Protein AF-A0A7V9VAV1-F1 (afdb_monomer_lite)

pLDDT: mean 81.75, std 13.64, range [36.22, 97.5]

Secondary structure (DSSP, 8-state):
------------HHHHHHHHHHHHHHHHHHHTTSS-S-SHHHHHHHHH-TTHHHHHHTT-TT-------SSSHHHHHHHHHHHHHHTT------TT---SHHHHHHHHHHH---

Radius of gyration: 15.03 Å; chains: 1; bounding box: 35×39×37 Å

Structure (mmCIF, N/CA/C/O backbone):
data_AF-A0A7V9VAV1-F1
#
_entry.id   AF-A0A7V9VAV1-F1
#
loop_
_atom_site.group_PDB
_atom_site.id
_atom_site.type_symbol
_atom_site.label_atom_id
_atom_site.label_alt_id
_atom_site.label_comp_id
_atom_site.label_asym_id
_atom_site.label_entity_id
_atom_site.label_seq_id
_atom_site.pdbx_PDB_ins_code
_atom_site.Cartn_x
_atom_site.Cartn_y
_atom_site.Cartn_z
_atom_site.occupancy
_atom_site.B_iso_or_equiv
_atom_site.auth_seq_id
_atom_site.auth_comp_id
_atom_site.auth_asym_id
_atom_site.auth_atom_id
_atom_site.pdbx_PDB_model_num
ATOM 1 N N . MET A 1 1 ? -13.662 -4.341 24.914 1.00 38.97 1 MET A N 1
ATOM 2 C CA . MET A 1 1 ? -12.660 -5.426 24.852 1.00 38.97 1 MET A CA 1
ATOM 3 C C . MET A 1 1 ? -13.025 -6.306 23.654 1.00 38.97 1 MET A C 1
ATOM 5 O O . MET A 1 1 ? -13.866 -7.180 23.788 1.00 38.97 1 MET A O 1
ATOM 9 N N . ALA A 1 2 ? -12.557 -5.956 22.449 1.00 36.22 2 ALA A N 1
ATOM 10 C CA . ALA A 1 2 ? -12.997 -6.595 21.202 1.00 36.22 2 ALA A CA 1
ATOM 11 C C . ALA A 1 2 ? -12.111 -7.804 20.878 1.00 36.22 2 ALA A C 1
ATOM 13 O O . ALA A 1 2 ? -10.912 -7.669 20.644 1.00 36.22 2 ALA A O 1
ATOM 14 N N . THR A 1 3 ? -12.712 -8.986 20.901 1.00 36.59 3 THR A N 1
ATOM 15 C CA . THR A 1 3 ? -12.095 -10.283 20.634 1.00 36.59 3 THR A CA 1
ATOM 16 C C . THR A 1 3 ? -11.664 -10.358 19.167 1.00 36.59 3 THR A C 1
ATOM 18 O O . THR A 1 3 ? -12.498 -10.428 18.268 1.00 36.59 3 THR A O 1
ATOM 21 N N . THR A 1 4 ? -10.359 -10.312 18.893 1.00 46.84 4 THR A N 1
ATOM 22 C CA . THR A 1 4 ? -9.825 -10.480 17.534 1.00 46.84 4 THR A CA 1
ATOM 23 C C . THR A 1 4 ? -9.787 -11.969 17.190 1.00 46.84 4 THR A C 1
ATOM 25 O O . THR A 1 4 ? -8.825 -12.673 17.501 1.00 46.84 4 THR A O 1
ATOM 28 N N . THR A 1 5 ? -10.850 -12.476 16.566 1.00 36.88 5 THR A N 1
ATOM 29 C CA . THR A 1 5 ? -10.903 -13.842 16.031 1.00 36.88 5 THR A CA 1
ATOM 30 C C . THR A 1 5 ? -9.865 -13.981 14.916 1.00 36.88 5 THR A C 1
ATOM 32 O O . THR A 1 5 ? -10.069 -13.540 13.788 1.00 36.88 5 THR A O 1
ATOM 35 N N . THR A 1 6 ? -8.708 -14.561 15.233 1.00 44.09 6 THR A N 1
ATOM 36 C CA . THR A 1 6 ? -7.655 -14.835 14.250 1.00 44.09 6 THR A CA 1
ATOM 37 C C . THR A 1 6 ? -8.020 -16.112 13.495 1.00 44.09 6 THR A C 1
ATOM 39 O O . THR A 1 6 ? -7.715 -17.213 13.945 1.00 44.09 6 THR A O 1
ATOM 42 N N . THR A 1 7 ? -8.703 -15.981 12.356 1.00 44.28 7 THR A N 1
ATOM 43 C CA . THR A 1 7 ? -8.990 -17.105 11.449 1.00 44.28 7 THR A CA 1
ATOM 44 C C . THR A 1 7 ? -7.681 -17.815 11.062 1.00 44.28 7 THR A C 1
ATOM 46 O O . THR A 1 7 ? -6.702 -17.136 10.722 1.00 44.28 7 THR A O 1
ATOM 49 N N . PRO A 1 8 ? -7.614 -19.163 11.098 1.00 43.31 8 PRO A N 1
ATOM 50 C CA . PRO A 1 8 ? -6.388 -19.896 10.805 1.00 43.31 8 PRO A CA 1
ATOM 51 C C . PRO A 1 8 ? -5.960 -19.633 9.358 1.00 43.31 8 PRO A C 1
ATOM 53 O O . PRO A 1 8 ? -6.658 -19.948 8.394 1.00 43.31 8 PRO A O 1
ATOM 56 N N . ARG A 1 9 ? -4.791 -19.005 9.212 1.00 65.38 9 ARG A N 1
ATOM 57 C CA . ARG A 1 9 ? -4.217 -18.585 7.930 1.00 65.38 9 ARG A CA 1
ATOM 58 C C . ARG A 1 9 ? -3.719 -19.819 7.176 1.00 65.38 9 ARG A C 1
ATOM 60 O O . ARG A 1 9 ? -2.648 -20.339 7.487 1.00 65.38 9 ARG A O 1
ATOM 67 N N . ARG A 1 10 ? -4.466 -20.295 6.174 1.00 66.69 10 ARG A N 1
ATOM 68 C CA . ARG A 1 10 ? -3.923 -21.264 5.205 1.00 66.69 10 ARG A CA 1
ATOM 69 C C . ARG A 1 10 ? -2.652 -20.674 4.582 1.00 66.69 10 ARG A C 1
ATOM 71 O O . ARG A 1 10 ? -2.629 -19.500 4.216 1.00 66.69 10 ARG A O 1
ATOM 78 N N . ARG A 1 11 ? -1.591 -21.482 4.484 1.00 69.31 11 ARG A N 1
ATOM 7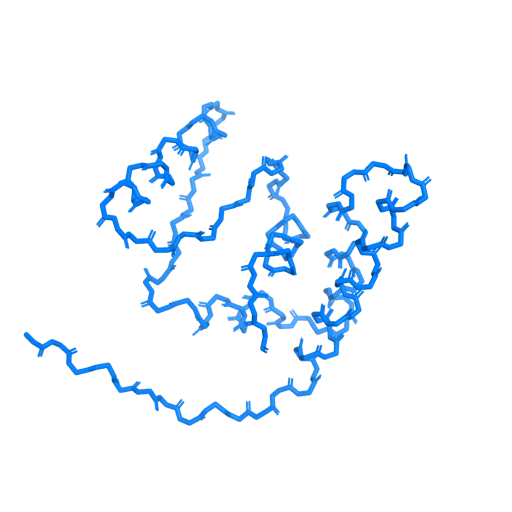9 C CA . ARG A 1 11 ? -0.355 -21.097 3.790 1.00 69.31 11 ARG A CA 1
ATOM 80 C C . ARG A 1 11 ? -0.670 -20.884 2.313 1.00 69.31 11 ARG A C 1
ATOM 82 O O . ARG A 1 11 ? -0.888 -21.848 1.584 1.00 69.31 11 ARG A O 1
ATOM 89 N N . ASP A 1 12 ? -0.704 -19.627 1.892 1.00 85.81 12 ASP A N 1
ATOM 90 C CA . ASP A 1 12 ? -0.823 -19.264 0.487 1.00 85.81 12 ASP A CA 1
ATOM 91 C C . ASP A 1 12 ? 0.579 -19.194 -0.126 1.00 85.81 12 ASP A C 1
ATOM 93 O O . ASP A 1 12 ? 1.302 -18.209 0.020 1.00 85.81 12 ASP A O 1
ATOM 97 N N . ILE A 1 13 ? 0.983 -20.294 -0.763 1.00 87.06 13 ILE A N 1
ATOM 98 C CA . ILE A 1 13 ? 2.320 -20.452 -1.346 1.00 87.06 13 ILE A CA 1
ATOM 99 C C . ILE A 1 13 ? 2.553 -19.428 -2.463 1.00 87.06 13 ILE A C 1
ATOM 101 O O . ILE A 1 13 ? 3.661 -18.909 -2.581 1.00 87.06 13 ILE A O 1
ATOM 105 N N . ARG A 1 14 ? 1.517 -19.092 -3.245 1.00 88.38 14 ARG A N 1
ATOM 106 C CA . ARG A 1 14 ? 1.625 -18.103 -4.328 1.00 88.38 14 ARG A CA 1
ATOM 107 C C . ARG A 1 14 ? 1.911 -16.722 -3.762 1.00 88.38 14 ARG A C 1
ATOM 109 O O . ARG A 1 14 ? 2.858 -16.079 -4.198 1.00 88.38 14 ARG A O 1
ATOM 116 N N . LEU A 1 15 ? 1.186 -16.333 -2.716 1.00 87.75 15 LEU A N 1
ATOM 117 C CA . LEU A 1 15 ? 1.405 -15.073 -2.010 1.00 87.75 15 LEU A CA 1
ATOM 118 C C . LEU A 1 15 ? 2.812 -14.990 -1.406 1.00 87.75 15 LEU A C 1
ATOM 120 O O . LEU A 1 15 ? 3.487 -13.967 -1.526 1.00 87.75 15 LEU A O 1
ATOM 124 N N . THR A 1 16 ? 3.274 -16.064 -0.762 1.00 88.94 16 THR A N 1
ATOM 125 C CA . THR A 1 16 ? 4.624 -16.109 -0.188 1.00 88.94 16 THR A CA 1
ATOM 126 C C . THR A 1 16 ? 5.698 -15.991 -1.270 1.00 88.94 16 THR A C 1
ATOM 128 O O . THR A 1 16 ? 6.621 -15.191 -1.113 1.00 88.94 16 THR A O 1
ATOM 131 N N . LEU A 1 17 ? 5.571 -16.729 -2.377 1.00 90.00 17 LEU A N 1
ATOM 132 C CA . LEU A 1 17 ? 6.506 -16.662 -3.505 1.00 90.00 17 LEU A CA 1
ATOM 133 C C . LEU A 1 17 ? 6.496 -15.283 -4.173 1.00 90.00 17 LEU A C 1
ATOM 135 O O . LEU A 1 17 ? 7.564 -14.719 -4.407 1.00 90.00 17 LEU A O 1
ATOM 139 N N . ALA A 1 18 ? 5.315 -14.709 -4.415 1.00 89.38 18 ALA A N 1
ATOM 140 C CA . ALA A 1 18 ? 5.155 -13.381 -5.001 1.00 89.38 18 ALA A CA 1
ATOM 141 C C . ALA A 1 18 ? 5.854 -12.305 -4.159 1.00 89.38 18 ALA A C 1
ATOM 143 O O . ALA A 1 18 ? 6.622 -11.495 -4.680 1.00 89.38 18 ALA A O 1
ATOM 144 N N . MET A 1 19 ? 5.665 -12.336 -2.838 1.00 88.88 19 MET A N 1
ATOM 145 C CA . MET A 1 19 ? 6.292 -11.382 -1.922 1.00 88.88 19 MET A CA 1
ATOM 146 C C . MET A 1 19 ? 7.803 -11.589 -1.772 1.00 88.88 19 MET A C 1
ATOM 148 O O . MET A 1 19 ? 8.548 -10.614 -1.652 1.00 88.88 19 MET A O 1
ATOM 152 N N . ALA A 1 20 ? 8.273 -12.839 -1.790 1.00 89.19 20 ALA A N 1
ATOM 153 C CA . ALA A 1 20 ? 9.701 -13.146 -1.779 1.00 89.19 20 ALA A CA 1
ATOM 154 C C . ALA A 1 20 ? 10.386 -12.636 -3.055 1.00 89.19 20 ALA A C 1
ATOM 156 O O . ALA A 1 20 ? 11.418 -11.965 -2.973 1.00 89.19 20 ALA A O 1
ATOM 157 N N . ALA A 1 21 ? 9.773 -12.872 -4.218 1.00 89.25 21 ALA A N 1
ATOM 158 C CA . ALA A 1 21 ? 10.242 -12.350 -5.495 1.00 89.25 21 ALA A CA 1
ATOM 159 C C . ALA A 1 21 ? 10.270 -10.814 -5.489 1.00 89.25 21 ALA A C 1
ATOM 161 O O . ALA A 1 21 ? 11.297 -10.228 -5.826 1.00 89.25 21 ALA A O 1
ATOM 162 N N . ALA A 1 22 ? 9.210 -10.156 -5.001 1.00 87.00 22 ALA A N 1
ATOM 163 C CA . ALA A 1 22 ? 9.161 -8.699 -4.859 1.00 87.00 22 ALA A CA 1
ATOM 164 C C . ALA A 1 22 ? 10.335 -8.158 -4.021 1.00 87.00 22 ALA A C 1
ATOM 166 O O . ALA A 1 22 ? 11.044 -7.239 -4.442 1.00 87.00 22 ALA A O 1
ATOM 167 N N . LYS A 1 23 ? 10.577 -8.753 -2.844 1.00 87.06 23 LYS A N 1
ATOM 168 C CA . LYS A 1 23 ? 11.685 -8.375 -1.952 1.00 87.06 23 LYS A CA 1
ATOM 169 C C . LYS A 1 23 ? 13.043 -8.552 -2.631 1.00 87.06 23 LYS A C 1
ATOM 171 O O . LYS A 1 23 ? 13.873 -7.642 -2.569 1.00 87.06 23 LYS A O 1
ATOM 176 N N . ALA A 1 24 ? 13.256 -9.678 -3.312 1.00 87.88 24 ALA A N 1
ATOM 177 C CA . ALA A 1 24 ? 14.491 -9.950 -4.041 1.00 87.88 24 ALA A CA 1
ATOM 178 C C . ALA A 1 24 ? 14.716 -8.933 -5.170 1.00 87.88 24 ALA A C 1
ATOM 180 O O . ALA A 1 24 ? 15.772 -8.303 -5.229 1.00 87.88 24 ALA A O 1
ATOM 181 N N . THR A 1 25 ? 13.705 -8.693 -6.013 1.00 86.44 25 THR A N 1
ATOM 182 C CA . THR A 1 25 ? 13.778 -7.716 -7.107 1.00 86.44 25 THR A CA 1
ATOM 183 C C . THR A 1 25 ? 14.071 -6.311 -6.581 1.00 86.44 25 THR A C 1
ATOM 185 O O . THR A 1 25 ? 14.939 -5.625 -7.120 1.00 86.44 25 THR A O 1
ATOM 188 N N . SER A 1 26 ? 13.410 -5.885 -5.499 1.00 84.12 26 SER A N 1
ATOM 189 C CA . SER A 1 26 ? 13.659 -4.572 -4.891 1.00 84.12 26 SER A CA 1
ATOM 190 C C . SER A 1 26 ? 15.091 -4.460 -4.359 1.00 84.12 26 SER A C 1
ATOM 192 O O . SER A 1 26 ? 15.796 -3.486 -4.631 1.00 84.12 26 SER A O 1
ATOM 194 N N . GLY A 1 27 ? 15.571 -5.505 -3.676 1.00 84.00 27 GLY A N 1
ATOM 195 C CA . GLY A 1 27 ? 16.936 -5.582 -3.162 1.00 84.00 27 GLY A CA 1
ATOM 196 C C . GLY A 1 27 ? 18.014 -5.549 -4.249 1.00 84.00 27 GLY A C 1
ATOM 197 O O . GLY A 1 27 ? 19.059 -4.937 -4.029 1.00 84.00 27 GLY A O 1
ATOM 198 N N . VAL A 1 28 ? 17.773 -6.172 -5.405 1.00 87.12 28 VAL A N 1
ATOM 199 C CA . VAL A 1 28 ? 18.690 -6.140 -6.558 1.00 87.12 28 VAL A CA 1
ATOM 200 C C . VAL A 1 28 ? 18.707 -4.755 -7.201 1.00 87.12 28 VAL A C 1
ATOM 202 O O . VAL A 1 28 ? 19.782 -4.204 -7.423 1.00 87.12 28 VAL A O 1
ATOM 205 N N . ILE A 1 29 ? 17.539 -4.150 -7.443 1.00 85.19 29 ILE A N 1
ATOM 206 C CA . ILE A 1 29 ? 17.440 -2.827 -8.084 1.00 85.19 29 ILE A CA 1
ATOM 207 C C . ILE A 1 29 ? 18.134 -1.751 -7.252 1.00 85.19 29 ILE A C 1
ATOM 209 O O . ILE A 1 29 ? 18.898 -0.954 -7.800 1.00 85.19 29 ILE A O 1
ATOM 213 N N . ARG A 1 30 ? 17.905 -1.754 -5.932 1.00 83.00 30 ARG A N 1
ATOM 214 C CA . ARG A 1 30 ? 18.544 -0.795 -5.022 1.00 83.00 30 ARG A CA 1
ATOM 215 C C . ARG A 1 30 ? 20.062 -0.964 -5.000 1.00 83.00 30 ARG A C 1
ATOM 217 O O . ARG A 1 30 ? 20.774 0.030 -5.074 1.00 83.00 30 ARG A O 1
ATOM 224 N N . ARG A 1 31 ? 20.562 -2.207 -4.968 1.00 85.62 31 ARG A N 1
ATOM 225 C CA . ARG A 1 31 ? 22.009 -2.492 -5.028 1.00 85.62 31 ARG A CA 1
ATOM 226 C C . ARG A 1 31 ? 22.639 -2.097 -6.361 1.00 85.62 31 ARG A C 1
ATOM 228 O O . ARG A 1 31 ? 23.781 -1.666 -6.380 1.00 85.62 31 ARG A O 1
ATOM 235 N N . ALA A 1 32 ? 21.894 -2.204 -7.456 1.00 84.06 32 ALA A N 1
ATOM 236 C CA . ALA A 1 32 ? 22.340 -1.789 -8.782 1.00 84.06 32 ALA A CA 1
ATOM 237 C C . ALA A 1 32 ? 22.249 -0.266 -9.018 1.00 84.06 32 ALA A C 1
ATOM 239 O O . ALA A 1 32 ? 22.515 0.188 -10.129 1.00 84.06 32 ALA A O 1
ATOM 240 N N . GLY A 1 33 ? 21.816 0.524 -8.024 1.00 78.88 33 GLY A N 1
ATOM 241 C CA . GLY A 1 33 ? 21.680 1.979 -8.142 1.00 78.88 33 GLY A CA 1
ATOM 242 C C . GLY A 1 33 ? 20.606 2.437 -9.136 1.00 78.88 33 GLY A C 1
ATOM 243 O O . GLY A 1 33 ? 20.587 3.599 -9.528 1.00 78.88 33 GLY A O 1
ATOM 244 N N . ARG A 1 34 ? 19.691 1.554 -9.561 1.00 76.12 34 ARG A N 1
ATOM 245 C CA . ARG A 1 34 ? 18.712 1.831 -10.633 1.00 76.12 34 ARG A CA 1
ATOM 246 C C . ARG A 1 34 ? 17.380 2.397 -10.123 1.00 76.12 34 ARG A C 1
ATOM 248 O O . ARG A 1 34 ? 16.323 2.130 -10.690 1.00 76.12 34 ARG A O 1
ATOM 255 N N . GLY A 1 35 ? 17.433 3.182 -9.047 1.00 75.00 35 GLY A N 1
ATOM 256 C CA . GLY A 1 35 ? 16.279 3.845 -8.432 1.00 75.00 35 GLY A CA 1
ATOM 257 C C . GLY A 1 35 ? 15.653 3.089 -7.251 1.00 75.00 35 GLY A C 1
ATOM 258 O O . GLY A 1 35 ? 16.209 2.128 -6.726 1.00 75.00 35 GLY A O 1
ATOM 259 N N . GLY A 1 36 ? 14.473 3.544 -6.813 1.00 69.25 36 GLY A N 1
ATOM 260 C CA . GLY A 1 36 ? 13.847 3.128 -5.547 1.00 69.25 36 GLY A CA 1
ATOM 261 C C . GLY A 1 36 ? 13.199 1.736 -5.515 1.00 69.25 36 GLY A C 1
ATOM 262 O O . GLY A 1 36 ? 12.623 1.375 -4.495 1.00 69.25 36 GLY A O 1
ATOM 263 N N . GLY A 1 37 ? 13.248 0.959 -6.605 1.00 69.25 37 GLY A N 1
ATOM 264 C CA . GLY A 1 37 ? 12.664 -0.390 -6.638 1.00 69.25 37 GLY A CA 1
ATOM 265 C C . GLY A 1 37 ? 11.139 -0.419 -6.458 1.00 69.25 37 GLY A C 1
ATOM 266 O O . GLY A 1 37 ? 10.614 -1.308 -5.802 1.00 69.25 37 GLY A O 1
ATOM 267 N N . THR A 1 38 ? 10.401 0.549 -7.006 1.00 67.19 38 THR A N 1
ATOM 268 C CA . THR A 1 38 ? 8.953 0.699 -6.743 1.00 67.19 38 THR A CA 1
ATOM 269 C C . THR A 1 38 ? 8.051 0.118 -7.836 1.00 67.19 38 THR A C 1
ATOM 271 O O . THR A 1 38 ? 6.971 -0.381 -7.538 1.00 67.19 38 THR A O 1
ATOM 274 N N . ALA A 1 39 ? 8.473 0.142 -9.106 1.00 74.94 39 ALA A N 1
ATOM 275 C CA . ALA A 1 39 ? 7.645 -0.333 -10.222 1.00 74.94 39 ALA A CA 1
ATOM 276 C C . ALA A 1 39 ? 7.854 -1.821 -10.553 1.00 74.94 39 ALA A C 1
ATOM 278 O O . ALA A 1 39 ? 6.884 -2.563 -10.697 1.00 74.94 39 ALA A O 1
ATOM 279 N N . ALA A 1 40 ? 9.110 -2.258 -10.677 1.00 79.88 40 ALA A N 1
ATOM 280 C CA . ALA A 1 40 ? 9.444 -3.619 -11.101 1.00 79.88 40 ALA A CA 1
ATOM 281 C C . ALA A 1 40 ? 9.110 -4.699 -10.051 1.00 79.88 40 ALA A C 1
ATOM 283 O O . ALA A 1 40 ? 8.549 -5.717 -10.445 1.00 79.88 40 ALA A O 1
ATOM 284 N N . PRO A 1 41 ? 9.344 -4.501 -8.737 1.00 80.81 41 PRO A N 1
ATOM 285 C CA . PRO A 1 41 ? 8.945 -5.484 -7.725 1.00 80.81 41 PRO A CA 1
ATOM 286 C C . PRO A 1 41 ? 7.444 -5.742 -7.685 1.00 80.81 41 PRO A C 1
ATOM 288 O O . PRO A 1 41 ? 7.024 -6.892 -7.614 1.00 80.81 41 PRO A O 1
ATOM 291 N N . GLY A 1 42 ? 6.643 -4.677 -7.794 1.00 79.50 42 GLY A N 1
ATOM 292 C CA . GLY A 1 42 ? 5.193 -4.803 -7.857 1.00 79.50 42 GLY A CA 1
ATOM 293 C C . GLY A 1 42 ? 4.727 -5.547 -9.107 1.00 79.50 42 GLY A C 1
ATOM 294 O O . GLY A 1 42 ? 3.864 -6.402 -8.996 1.00 79.50 42 GLY A O 1
ATOM 295 N N . LEU A 1 43 ? 5.343 -5.297 -10.269 1.00 83.06 43 LEU A N 1
ATOM 296 C CA . LEU A 1 43 ? 5.020 -6.008 -11.513 1.00 83.06 43 LEU A CA 1
ATOM 297 C C . LEU A 1 43 ? 5.370 -7.505 -11.457 1.00 83.06 43 LEU A C 1
ATOM 299 O O . LEU A 1 43 ? 4.618 -8.329 -11.967 1.00 83.06 43 LEU A O 1
ATOM 303 N N . VAL A 1 44 ? 6.520 -7.859 -10.877 1.00 86.06 44 VAL A N 1
ATOM 304 C CA . VAL A 1 44 ? 6.938 -9.264 -10.730 1.00 86.06 44 VAL A CA 1
ATOM 305 C C . VAL A 1 44 ? 5.983 -10.014 -9.807 1.00 86.06 44 VAL A C 1
ATOM 307 O O . VAL A 1 44 ? 5.580 -11.128 -10.122 1.00 86.06 44 VAL A O 1
ATOM 310 N N . ALA A 1 45 ? 5.607 -9.402 -8.686 1.00 85.31 45 ALA A N 1
ATOM 311 C CA . ALA A 1 45 ? 4.713 -10.015 -7.716 1.00 85.31 45 ALA A CA 1
ATOM 312 C C . ALA A 1 45 ? 3.293 -10.199 -8.267 1.00 85.31 45 ALA A C 1
ATOM 314 O O . ALA A 1 45 ? 2.719 -11.270 -8.103 1.00 85.31 45 ALA A O 1
ATOM 315 N N . ASP A 1 46 ? 2.767 -9.184 -8.958 1.00 84.25 46 ASP A N 1
ATOM 316 C CA . ASP A 1 46 ? 1.445 -9.216 -9.595 1.00 84.25 46 ASP A CA 1
ATOM 317 C C . ASP A 1 46 ? 1.352 -10.356 -10.622 1.00 84.25 46 ASP A C 1
ATOM 319 O O . ASP A 1 46 ? 0.393 -11.112 -10.617 1.00 84.25 46 ASP A O 1
ATOM 323 N N . ARG A 1 47 ? 2.417 -10.595 -11.405 1.00 86.25 47 ARG A N 1
ATOM 324 C CA . ARG A 1 47 ? 2.481 -11.728 -12.350 1.00 86.25 47 ARG A CA 1
ATOM 325 C C . ARG A 1 47 ? 2.530 -13.116 -11.711 1.00 86.25 47 ARG A C 1
ATOM 327 O O . ARG A 1 47 ? 2.299 -14.103 -12.405 1.00 86.25 47 ARG A O 1
ATOM 334 N N . LEU A 1 48 ? 2.924 -13.221 -10.444 1.00 87.06 48 LEU A N 1
ATOM 335 C CA . LEU A 1 48 ? 3.011 -14.503 -9.736 1.00 87.06 48 LEU A CA 1
ATOM 336 C C . LEU A 1 48 ? 1.710 -14.841 -9.001 1.00 87.06 48 LEU A C 1
ATOM 338 O O . LEU A 1 48 ? 1.453 -16.011 -8.707 1.00 87.06 48 LEU A O 1
ATOM 342 N N . ASP A 1 49 ? 0.903 -13.829 -8.692 1.00 87.06 49 ASP A N 1
ATOM 343 C CA . ASP A 1 49 ? -0.369 -13.982 -8.006 1.00 87.06 49 ASP A CA 1
ATOM 344 C C . ASP A 1 49 ? -1.321 -12.838 -8.383 1.00 87.06 49 ASP A C 1
ATOM 346 O O . ASP A 1 49 ? -1.303 -11.778 -7.766 1.00 87.06 49 ASP A O 1
ATOM 350 N N . ASP A 1 50 ? -2.208 -13.065 -9.352 1.00 83.62 50 ASP A N 1
ATOM 351 C CA . ASP A 1 50 ? -3.171 -12.047 -9.809 1.00 83.62 50 ASP A CA 1
ATOM 352 C C . ASP A 1 50 ? -4.158 -11.604 -8.701 1.00 83.62 50 ASP A C 1
ATOM 354 O O . ASP A 1 50 ? -4.794 -10.555 -8.788 1.00 83.62 50 ASP A O 1
ATOM 358 N N . ALA A 1 51 ? -4.292 -12.391 -7.624 1.00 88.12 51 ALA A N 1
ATOM 359 C CA . ALA A 1 51 ? -5.112 -12.064 -6.455 1.00 88.12 51 ALA A CA 1
ATOM 360 C C . ALA A 1 51 ? -4.304 -11.421 -5.306 1.00 88.12 51 ALA A C 1
ATOM 362 O O . ALA A 1 51 ? -4.834 -11.227 -4.204 1.00 88.12 51 ALA A O 1
ATOM 363 N N . LEU A 1 52 ? -3.031 -11.080 -5.544 1.00 87.50 52 LEU A N 1
ATOM 364 C CA . LEU A 1 52 ? -2.072 -10.600 -4.547 1.00 87.50 52 LEU A CA 1
ATOM 365 C C . LEU A 1 52 ? -2.614 -9.444 -3.707 1.00 87.50 52 LEU A C 1
ATOM 367 O O . LEU A 1 52 ? -2.598 -9.513 -2.478 1.00 87.50 52 LEU A O 1
ATOM 371 N N . LEU A 1 53 ? -3.113 -8.386 -4.352 1.00 85.00 53 LEU A N 1
ATOM 372 C CA . LEU A 1 53 ? -3.577 -7.192 -3.645 1.00 85.00 53 LEU A CA 1
ATOM 373 C C . LEU A 1 53 ? -4.731 -7.514 -2.688 1.00 85.00 53 LEU A C 1
ATOM 375 O O . LEU A 1 53 ? -4.697 -7.099 -1.532 1.00 85.00 53 LEU A O 1
ATOM 379 N N . GLY A 1 54 ? -5.718 -8.294 -3.140 1.00 87.50 54 GLY A N 1
ATOM 380 C CA . GLY A 1 54 ? -6.852 -8.699 -2.307 1.00 87.50 54 GLY A CA 1
ATOM 381 C C . GLY A 1 54 ? -6.404 -9.497 -1.083 1.00 87.50 54 GLY A C 1
ATOM 382 O O . GLY A 1 54 ? -6.841 -9.228 0.036 1.00 87.50 54 GLY A O 1
ATOM 383 N N . LYS A 1 55 ? -5.452 -10.418 -1.268 1.00 89.12 55 LYS A N 1
ATOM 384 C CA . LYS A 1 55 ? -4.877 -11.215 -0.177 1.00 89.12 55 LYS A CA 1
ATOM 385 C C . LYS A 1 55 ? -4.055 -10.378 0.803 1.00 89.12 55 LYS A C 1
ATOM 387 O O . LYS A 1 55 ? -4.063 -10.666 1.997 1.00 89.12 55 LYS A O 1
ATOM 392 N N . LEU A 1 56 ? -3.337 -9.363 0.323 1.00 86.75 56 LEU A N 1
ATOM 393 C CA . LEU A 1 56 ? -2.575 -8.442 1.171 1.00 86.75 56 LEU 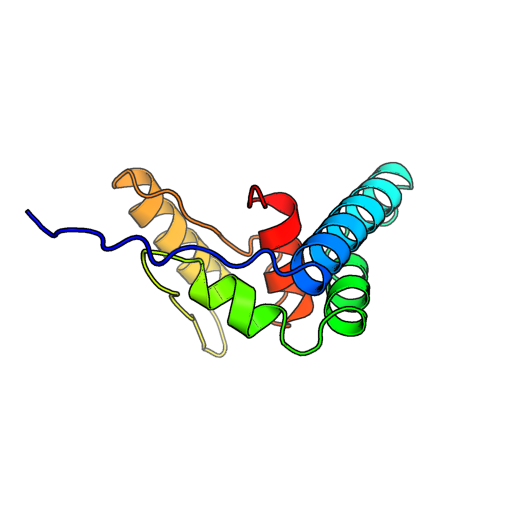A CA 1
ATOM 394 C C . LEU A 1 56 ? -3.500 -7.544 1.996 1.00 86.75 56 LEU A C 1
ATOM 396 O O . LEU A 1 56 ? -3.309 -7.422 3.205 1.00 86.75 56 LEU A O 1
ATOM 400 N N . VAL A 1 57 ? -4.533 -6.973 1.372 1.00 86.75 57 VAL A N 1
ATOM 401 C CA . VAL A 1 57 ? -5.519 -6.120 2.053 1.00 86.75 57 VAL A CA 1
ATOM 402 C C . VAL A 1 57 ? -6.310 -6.911 3.094 1.00 86.75 57 VAL A C 1
ATOM 404 O O . VAL A 1 57 ?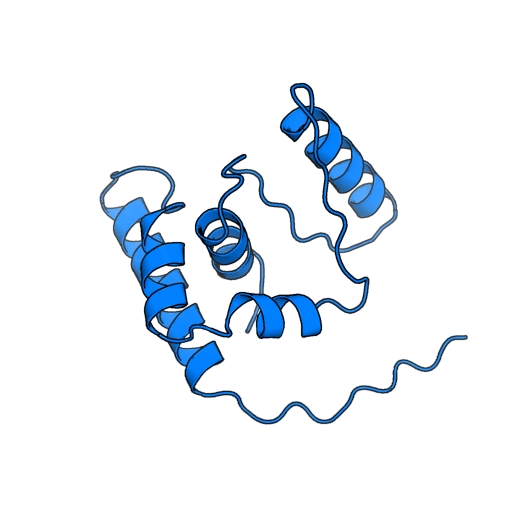 -6.478 -6.433 4.211 1.00 86.75 57 VAL A O 1
ATOM 407 N N . ALA A 1 58 ? -6.697 -8.156 2.798 1.00 87.44 58 ALA A N 1
ATOM 408 C CA . ALA A 1 58 ? -7.361 -9.042 3.759 1.00 87.44 58 ALA A CA 1
ATOM 409 C C . ALA A 1 58 ? -6.511 -9.358 5.009 1.00 87.44 58 ALA A C 1
ATOM 411 O O . ALA A 1 58 ? -7.031 -9.863 6.002 1.00 87.44 58 ALA A O 1
ATOM 412 N N . ARG A 1 59 ? -5.199 -9.076 4.977 1.00 86.44 59 ARG A N 1
ATOM 413 C CA . ARG A 1 59 ? -4.276 -9.264 6.107 1.00 86.44 59 ARG A CA 1
ATOM 414 C C . ARG A 1 59 ? -4.047 -7.981 6.918 1.00 86.44 59 ARG A C 1
ATOM 416 O O . ARG A 1 59 ? -3.280 -8.034 7.877 1.00 86.44 59 ARG A O 1
ATOM 423 N N . LEU A 1 60 ? -4.695 -6.861 6.574 1.00 88.00 60 LEU A N 1
ATOM 424 C CA . LEU A 1 60 ? -4.653 -5.615 7.343 1.00 88.00 60 LEU A CA 1
ATOM 425 C C . LEU A 1 60 ? -5.745 -5.616 8.431 1.00 88.00 60 LEU A C 1
ATOM 427 O O . LEU A 1 60 ? -6.917 -5.426 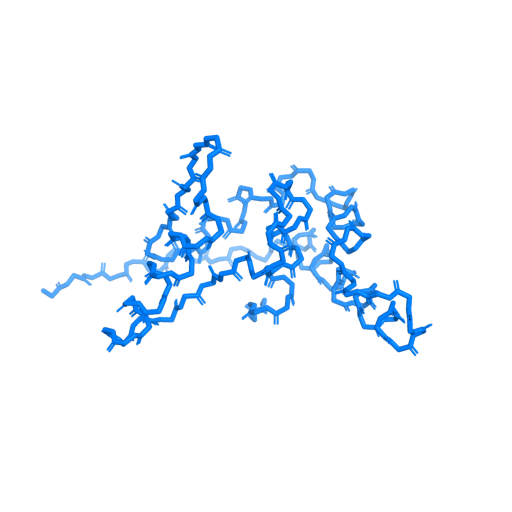8.109 1.00 88.00 60 LEU A O 1
ATOM 431 N N . PRO A 1 61 ? -5.399 -5.780 9.723 1.00 87.50 61 PRO A N 1
ATOM 432 C CA . PRO A 1 61 ? -6.398 -5.881 10.792 1.00 87.50 61 PRO A CA 1
ATOM 433 C C . PRO A 1 61 ? -7.204 -4.589 10.990 1.00 87.50 61 PRO A C 1
ATOM 435 O O . PRO A 1 61 ? -8.360 -4.650 11.388 1.00 87.50 61 PRO A O 1
ATOM 438 N N . GLY A 1 62 ? -6.605 -3.428 10.696 1.00 87.31 62 GLY A N 1
ATOM 439 C CA . GLY A 1 62 ? -7.261 -2.117 10.760 1.00 87.31 62 GLY A CA 1
ATOM 440 C C . GLY A 1 62 ? -7.924 -1.674 9.451 1.00 87.31 62 GLY A C 1
ATOM 441 O O . GLY A 1 62 ? -8.368 -0.534 9.358 1.00 87.31 62 GLY A O 1
ATOM 442 N N . GLY A 1 63 ? -7.965 -2.537 8.430 1.00 89.50 63 GLY A N 1
ATOM 443 C CA . GLY A 1 63 ? -8.455 -2.180 7.099 1.00 89.50 63 GLY A CA 1
ATOM 444 C C . GLY A 1 63 ? -7.497 -1.271 6.321 1.00 89.50 63 GLY A C 1
ATOM 445 O O . GLY A 1 63 ? -6.288 -1.271 6.554 1.00 89.50 63 GLY A O 1
ATOM 446 N N . ALA A 1 64 ? -8.038 -0.523 5.358 1.00 90.31 64 ALA A N 1
ATOM 447 C CA . ALA A 1 64 ? -7.273 0.355 4.477 1.00 90.31 64 ALA A CA 1
ATOM 448 C C . ALA A 1 64 ? -7.945 1.727 4.334 1.00 90.31 64 ALA A C 1
ATOM 450 O O . ALA A 1 64 ? -9.166 1.820 4.222 1.00 90.31 64 ALA A O 1
ATOM 451 N N . VAL A 1 65 ? -7.130 2.783 4.277 1.00 91.50 65 VAL A N 1
ATOM 452 C CA . VAL A 1 65 ? -7.564 4.152 3.968 1.00 91.50 65 VAL A CA 1
ATOM 453 C C . VAL A 1 65 ? -7.075 4.504 2.567 1.00 91.50 65 VAL A C 1
ATOM 455 O O . VAL A 1 65 ? -5.876 4.449 2.292 1.00 91.50 65 VAL A O 1
ATOM 458 N N . VAL A 1 66 ? -7.998 4.864 1.674 1.00 90.31 66 VAL A N 1
ATOM 459 C CA . VAL A 1 66 ? -7.690 5.265 0.295 1.00 90.31 66 VAL A CA 1
ATOM 460 C C . VAL A 1 66 ? -7.919 6.762 0.149 1.00 90.31 66 VAL A C 1
ATOM 462 O O . VAL A 1 66 ? -9.003 7.259 0.436 1.00 90.31 66 VAL A O 1
ATOM 465 N N . ILE A 1 67 ? -6.896 7.481 -0.314 1.00 90.56 67 ILE A N 1
ATOM 466 C CA . ILE A 1 67 ? -6.951 8.932 -0.516 1.00 90.56 67 ILE A CA 1
ATOM 467 C C . ILE A 1 67 ? -6.924 9.219 -2.014 1.00 90.56 67 ILE A C 1
ATOM 469 O O . ILE A 1 67 ? -5.939 8.939 -2.699 1.00 90.56 67 ILE A O 1
ATOM 473 N N . ALA A 1 68 ? -8.016 9.795 -2.510 1.00 89.31 68 ALA A N 1
ATOM 474 C CA . ALA A 1 68 ? -8.204 10.174 -3.904 1.00 89.31 68 ALA A CA 1
ATOM 475 C C . ALA A 1 68 ? -8.442 11.686 -4.030 1.00 89.31 68 ALA A C 1
ATOM 477 O O . ALA A 1 68 ? -8.854 12.346 -3.082 1.00 89.31 68 ALA A O 1
ATOM 478 N N . GLY A 1 69 ? -8.155 12.240 -5.206 1.00 87.44 69 GLY A N 1
ATOM 479 C CA . GLY A 1 69 ? -8.279 13.673 -5.482 1.00 87.44 69 GLY A CA 1
ATOM 480 C C . GLY A 1 69 ? -7.326 14.120 -6.587 1.00 87.44 69 GLY A C 1
ATOM 481 O O . GLY A 1 69 ? -6.404 13.393 -6.956 1.00 87.44 69 GLY A O 1
ATOM 482 N N . THR A 1 70 ? -7.513 15.317 -7.132 1.00 83.94 70 THR A N 1
ATOM 483 C CA . THR A 1 70 ? -6.629 15.866 -8.177 1.00 83.94 70 THR A CA 1
ATOM 484 C C . THR A 1 70 ? -5.288 16.303 -7.589 1.00 83.94 70 THR A C 1
ATOM 486 O O . THR A 1 70 ? -4.239 15.887 -8.077 1.00 83.94 70 THR A O 1
ATOM 489 N N . ASN A 1 71 ? -5.316 16.983 -6.442 1.00 89.94 71 ASN A N 1
ATOM 490 C CA . ASN A 1 71 ? -4.144 17.511 -5.741 1.00 89.94 71 ASN A CA 1
ATOM 491 C C . ASN A 1 71 ? -4.086 17.041 -4.283 1.00 89.94 71 ASN A C 1
ATOM 493 O O . ASN A 1 71 ? -5.015 16.419 -3.776 1.00 89.94 71 ASN A O 1
ATOM 497 N N . GLY A 1 72 ? -2.954 17.278 -3.619 1.00 88.50 72 GLY A N 1
ATOM 498 C CA . GLY A 1 72 ? -2.811 17.073 -2.173 1.00 88.50 72 GLY A CA 1
ATOM 499 C C . GLY A 1 72 ? -2.784 15.621 -1.679 1.00 88.50 72 GLY A C 1
ATOM 500 O O . GLY A 1 72 ? -2.465 15.412 -0.516 1.00 88.50 72 GLY A O 1
ATOM 501 N N . LYS A 1 73 ? -3.041 14.613 -2.528 1.00 92.44 73 LYS A N 1
ATOM 502 C CA . LYS A 1 73 ? -3.060 13.183 -2.151 1.00 92.44 73 LYS A CA 1
ATOM 503 C C . LYS A 1 73 ? -1.845 12.758 -1.327 1.00 92.44 73 LYS A C 1
ATOM 505 O O . LYS A 1 73 ? -2.011 12.237 -0.233 1.00 92.44 73 LYS A O 1
ATOM 510 N N . THR A 1 74 ? -0.635 13.011 -1.830 1.00 89.12 74 THR A N 1
ATOM 511 C CA . THR A 1 74 ? 0.608 12.607 -1.156 1.00 89.12 74 THR A CA 1
ATOM 512 C C . THR A 1 74 ? 0.746 13.302 0.197 1.00 89.12 74 THR A C 1
ATOM 514 O O . THR A 1 74 ? 0.978 12.638 1.203 1.00 89.12 74 THR A O 1
ATOM 517 N N . THR A 1 75 ? 0.511 14.614 0.238 1.00 92.25 75 THR A N 1
ATOM 518 C CA . THR A 1 75 ? 0.581 15.433 1.454 1.00 92.25 75 THR A CA 1
ATOM 519 C C . THR A 1 75 ? -0.421 14.977 2.515 1.00 92.25 75 THR A C 1
ATOM 521 O O . THR A 1 75 ? -0.038 14.734 3.656 1.00 92.25 75 THR A O 1
ATOM 524 N N . VAL A 1 76 ? -1.686 14.776 2.134 1.00 94.44 76 VAL A N 1
ATOM 525 C CA . VAL A 1 76 ? -2.741 14.282 3.033 1.00 94.44 76 VAL A CA 1
ATOM 526 C C . VAL A 1 76 ? -2.446 12.853 3.478 1.00 94.44 76 VAL A C 1
ATOM 528 O O . VAL A 1 76 ? -2.550 12.549 4.659 1.00 94.44 76 VAL A O 1
ATOM 531 N N . SER A 1 77 ? -2.013 11.979 2.566 1.00 93.38 77 SER A N 1
ATOM 532 C CA . SER A 1 77 ? -1.700 10.586 2.902 1.00 93.38 77 SER A CA 1
ATOM 533 C C . SER A 1 77 ? -0.556 10.452 3.892 1.00 93.38 77 SER A C 1
ATOM 535 O O . SER A 1 77 ? -0.591 9.557 4.734 1.00 93.38 77 SER A O 1
ATOM 537 N N . ARG A 1 78 ? 0.416 11.365 3.828 1.00 93.12 78 ARG A N 1
ATOM 538 C CA . ARG A 1 78 ? 1.495 11.444 4.802 1.00 93.12 78 ARG A CA 1
ATOM 539 C C . ARG A 1 78 ? 0.989 11.941 6.152 1.00 93.12 78 ARG A C 1
ATOM 541 O O . ARG A 1 78 ? 1.223 11.271 7.143 1.00 93.12 78 ARG A O 1
ATOM 548 N N . MET A 1 79 ? 0.236 13.043 6.180 1.00 95.94 79 MET A N 1
ATOM 549 C CA . MET A 1 79 ? -0.342 13.561 7.428 1.00 95.94 79 MET A CA 1
ATOM 550 C C . MET A 1 79 ? -1.211 12.522 8.146 1.00 95.94 79 MET A C 1
ATOM 552 O O . MET A 1 79 ? -1.096 12.357 9.354 1.00 95.94 79 MET A O 1
ATOM 556 N N . VAL A 1 80 ? -2.057 11.794 7.410 1.00 95.69 80 VAL A N 1
ATOM 557 C CA . VAL A 1 80 ? -2.888 10.726 7.984 1.00 95.69 80 VAL A CA 1
ATOM 558 C C . VAL A 1 80 ? -2.023 9.611 8.575 1.00 95.69 80 VAL A C 1
ATOM 560 O O . VAL A 1 80 ? -2.311 9.149 9.676 1.00 95.69 80 VAL A O 1
ATOM 563 N N . ALA A 1 81 ? -0.964 9.188 7.875 1.00 94.88 81 ALA A N 1
ATOM 564 C CA . ALA A 1 81 ? -0.040 8.182 8.395 1.00 94.88 81 ALA A CA 1
ATOM 565 C C . ALA A 1 81 ? 0.667 8.672 9.669 1.00 94.88 81 ALA A C 1
ATOM 567 O O . ALA A 1 81 ? 0.647 7.959 10.667 1.00 94.88 81 ALA A O 1
ATOM 568 N N . ASP A 1 82 ? 1.195 9.899 9.661 1.00 96.00 82 ASP A N 1
ATOM 569 C CA . ASP A 1 82 ? 1.910 10.493 10.796 1.00 96.00 82 ASP A CA 1
ATOM 570 C C . ASP A 1 82 ? 1.001 10.609 12.037 1.00 96.00 82 ASP A C 1
ATOM 572 O O . ASP A 1 82 ? 1.413 10.270 13.144 1.00 96.00 82 ASP A O 1
ATOM 576 N N . VAL A 1 83 ? -0.262 11.024 11.866 1.00 97.50 83 VAL A N 1
ATOM 577 C CA . VAL A 1 83 ? -1.245 11.108 12.965 1.00 97.50 83 VAL A CA 1
ATOM 578 C C . VAL A 1 83 ? -1.572 9.727 13.539 1.00 97.50 83 VAL A C 1
ATOM 580 O O . VAL A 1 83 ? -1.635 9.564 14.757 1.00 97.50 83 VAL A O 1
ATOM 583 N N . LEU A 1 84 ? -1.775 8.723 12.683 1.00 95.25 84 LEU A N 1
ATOM 584 C CA . LEU A 1 84 ? -2.059 7.355 13.123 1.00 95.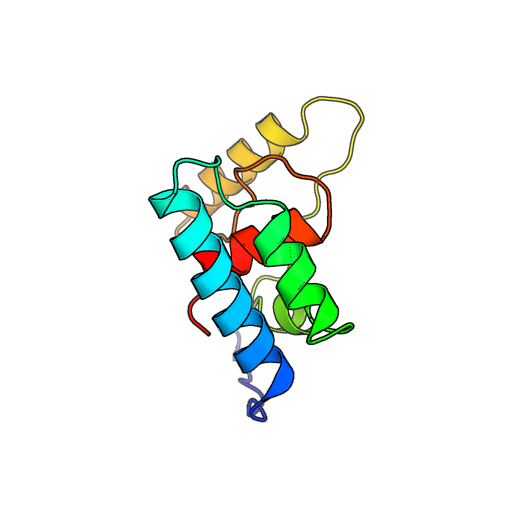25 84 LEU A CA 1
ATOM 585 C C . LEU A 1 84 ? -0.857 6.732 13.848 1.00 95.25 84 LEU A C 1
ATOM 587 O O . LEU A 1 84 ? -1.035 6.096 14.887 1.00 95.25 84 LEU A O 1
ATOM 591 N N . GLU A 1 85 ? 0.357 6.939 13.333 1.00 95.38 85 GLU A N 1
ATOM 592 C CA . GLU A 1 85 ? 1.598 6.487 13.972 1.00 95.38 85 GLU A CA 1
ATOM 593 C C . GLU A 1 85 ? 1.828 7.192 15.318 1.00 95.38 85 GLU A C 1
ATOM 595 O O . GLU A 1 85 ? 2.148 6.528 16.304 1.00 95.38 85 GLU A O 1
ATOM 600 N N . ALA A 1 86 ? 1.574 8.504 15.408 1.00 96.69 86 ALA A N 1
ATOM 601 C CA . ALA A 1 86 ? 1.622 9.251 16.668 1.00 96.69 86 ALA A CA 1
ATOM 602 C C . ALA A 1 86 ? 0.590 8.750 17.697 1.00 96.69 86 ALA A C 1
ATOM 604 O O . ALA A 1 86 ? 0.841 8.794 18.900 1.00 96.69 86 ALA A O 1
ATOM 605 N N . GLY A 1 87 ? -0.545 8.222 17.231 1.00 95.81 87 GLY A N 1
ATOM 606 C CA . GLY A 1 87 ? -1.549 7.537 18.050 1.00 95.81 87 GLY A CA 1
ATOM 607 C C . GLY A 1 87 ? -1.181 6.101 18.453 1.00 95.81 87 GLY A C 1
ATOM 608 O O . GLY A 1 87 ? -2.002 5.416 19.061 1.00 95.81 87 GLY A O 1
ATOM 609 N N . GLY A 1 88 ? 0.019 5.621 18.110 1.00 94.50 88 GLY A N 1
ATOM 610 C CA . GLY A 1 88 ? 0.512 4.285 18.453 1.00 94.50 88 GLY A CA 1
ATOM 611 C C . GLY A 1 88 ? 0.119 3.178 17.469 1.00 94.50 88 GLY A C 1
ATOM 612 O O . GLY A 1 88 ? 0.386 2.004 17.734 1.00 94.50 88 GLY A O 1
ATOM 613 N N . ALA A 1 89 ? -0.504 3.505 16.332 1.00 93.00 89 ALA A N 1
ATOM 614 C CA . ALA A 1 89 ? -0.814 2.516 15.306 1.00 93.00 89 ALA A CA 1
ATOM 615 C C . ALA A 1 89 ? 0.425 2.182 14.461 1.00 93.00 89 ALA A C 1
ATOM 617 O O . ALA A 1 89 ? 1.223 3.048 14.114 1.00 93.00 89 ALA A O 1
ATOM 618 N N . ARG A 1 90 ? 0.560 0.919 14.042 1.00 91.31 90 ARG A N 1
ATOM 619 C CA . ARG A 1 90 ? 1.535 0.540 13.010 1.00 91.31 90 ARG A CA 1
ATOM 620 C C . ARG A 1 90 ? 0.891 0.688 11.637 1.00 91.31 90 ARG A C 1
ATOM 622 O O . ARG A 1 90 ? 0.000 -0.089 11.293 1.00 91.31 90 ARG A O 1
ATOM 629 N N . VAL A 1 91 ? 1.363 1.647 10.848 1.00 91.94 91 VAL A N 1
ATOM 630 C CA . VAL A 1 91 ? 0.795 1.967 9.534 1.00 91.94 91 VAL A CA 1
ATOM 631 C C . VAL A 1 91 ? 1.684 1.433 8.415 1.00 91.94 91 VAL A C 1
ATOM 633 O O . VAL A 1 91 ? 2.908 1.523 8.459 1.00 91.94 91 VAL A O 1
ATOM 636 N N . LEU A 1 92 ? 1.054 0.874 7.382 1.00 90.19 92 LEU A N 1
ATOM 637 C CA . LEU A 1 92 ? 1.702 0.628 6.099 1.00 90.19 92 LEU A CA 1
ATOM 638 C C . LEU A 1 92 ? 1.373 1.795 5.177 1.00 90.19 92 LEU A C 1
ATOM 640 O O . LEU A 1 92 ? 0.210 2.019 4.845 1.00 90.19 92 LEU A O 1
ATOM 644 N N . HIS A 1 93 ? 2.396 2.530 4.752 1.00 89.56 93 HIS A N 1
ATOM 645 C CA . HIS A 1 93 ? 2.209 3.755 3.983 1.00 89.56 93 HIS A CA 1
ATOM 646 C C . HIS A 1 93 ? 3.001 3.724 2.670 1.00 89.56 93 HIS A C 1
ATOM 648 O O . HIS A 1 93 ? 4.219 3.518 2.656 1.00 89.56 93 HIS A O 1
ATOM 654 N N . ASN A 1 94 ? 2.323 3.958 1.542 1.00 86.31 94 ASN A N 1
ATOM 655 C CA . ASN A 1 94 ? 2.957 4.054 0.226 1.00 86.31 94 ASN A CA 1
ATOM 656 C C . ASN A 1 94 ? 3.664 5.411 0.046 1.00 86.31 94 ASN A C 1
ATOM 658 O O . ASN A 1 94 ? 3.188 6.300 -0.659 1.00 86.31 94 ASN A O 1
ATOM 662 N N . ARG A 1 95 ? 4.848 5.538 0.655 1.00 76.31 95 ARG A N 1
ATOM 663 C CA . ARG A 1 95 ? 5.692 6.750 0.628 1.00 76.31 95 ARG A CA 1
ATOM 664 C C . ARG A 1 95 ? 6.143 7.161 -0.775 1.00 76.31 95 ARG A C 1
ATOM 666 O O . ARG A 1 95 ? 6.519 8.308 -0.980 1.00 76.31 95 ARG A O 1
ATOM 673 N N . SER A 1 96 ? 6.134 6.233 -1.735 1.00 70.12 96 SER A N 1
ATOM 674 C CA . SER A 1 96 ? 6.616 6.496 -3.096 1.00 70.12 96 SER A CA 1
ATOM 675 C C . SER A 1 96 ? 5.704 7.426 -3.901 1.00 70.12 96 SER A C 1
ATOM 677 O O . SER A 1 96 ? 6.119 7.924 -4.943 1.00 70.12 96 SER A O 1
ATOM 679 N N . GLY A 1 97 ? 4.446 7.606 -3.474 1.00 67.94 97 GLY A N 1
ATOM 680 C CA . GLY A 1 97 ? 3.430 8.321 -4.253 1.00 67.94 97 GLY A CA 1
ATOM 681 C C . GLY A 1 97 ? 3.031 7.609 -5.554 1.00 67.94 97 GLY A C 1
ATOM 682 O O . GLY A 1 97 ? 2.299 8.169 -6.369 1.00 67.94 97 GLY A O 1
ATOM 683 N N . SER A 1 98 ? 3.502 6.375 -5.780 1.00 74.12 98 SER A N 1
ATOM 684 C CA . SER A 1 98 ? 3.093 5.574 -6.930 1.00 74.12 98 SER A CA 1
ATOM 685 C C . SER A 1 98 ? 1.670 5.069 -6.714 1.00 74.12 98 SER A C 1
ATOM 687 O O . SER A 1 98 ? 1.453 4.075 -6.025 1.00 74.12 98 SER A O 1
ATOM 689 N N . ASN A 1 99 ? 0.699 5.741 -7.328 1.00 71.50 99 ASN A N 1
ATOM 690 C CA . ASN A 1 99 ? -0.735 5.449 -7.184 1.00 71.50 99 ASN A CA 1
ATOM 691 C C . ASN A 1 99 ? -1.199 4.216 -7.983 1.00 71.50 99 ASN A C 1
ATOM 693 O O . ASN A 1 99 ? -2.380 4.066 -8.275 1.00 71.50 99 ASN A O 1
ATOM 697 N N . LEU A 1 100 ? -0.267 3.353 -8.384 1.00 78.19 100 LEU A N 1
ATOM 698 C CA . LEU A 1 100 ? -0.546 2.113 -9.097 1.00 78.19 100 LEU A CA 1
ATOM 699 C C . LEU A 1 100 ? -0.461 0.938 -8.123 1.00 78.19 100 LEU A C 1
ATOM 701 O O . LEU A 1 100 ? 0.298 0.992 -7.155 1.00 78.19 100 LEU A O 1
ATOM 705 N N . VAL A 1 101 ? -1.166 -0.155 -8.430 1.00 77.00 101 VAL A N 1
ATOM 706 C CA . VAL A 1 101 ? -1.153 -1.405 -7.640 1.00 77.00 101 VAL A 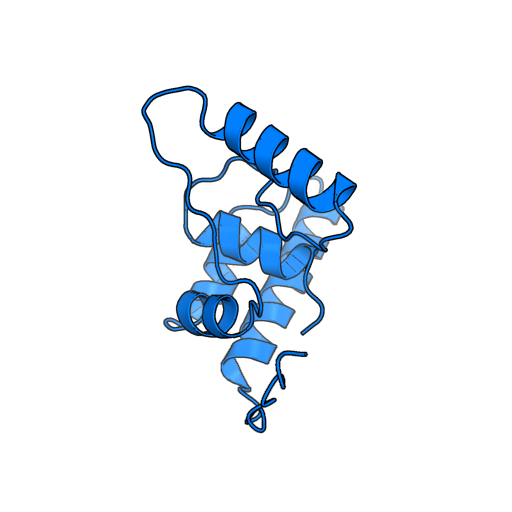CA 1
ATOM 707 C C . VAL A 1 101 ? 0.276 -1.838 -7.303 1.00 77.00 101 VAL A C 1
ATOM 709 O O . VAL A 1 101 ? 0.588 -2.127 -6.151 1.00 77.00 101 VAL A O 1
ATOM 712 N N . ARG A 1 102 ? 1.187 -1.750 -8.278 1.00 79.00 102 ARG A N 1
ATOM 713 C CA . ARG A 1 102 ? 2.614 -2.055 -8.105 1.00 79.00 102 ARG A CA 1
ATOM 714 C C . ARG A 1 102 ? 3.298 -1.268 -6.978 1.00 79.00 102 ARG A C 1
ATOM 716 O O . ARG A 1 102 ? 4.134 -1.828 -6.280 1.00 79.00 102 ARG A O 1
ATOM 723 N N . GLY A 1 103 ? 2.935 0.001 -6.784 1.00 79.06 103 GLY A N 1
ATOM 724 C CA . GLY A 1 103 ? 3.485 0.855 -5.730 1.00 79.06 103 GLY A CA 1
ATOM 725 C C . GLY A 1 103 ? 2.998 0.443 -4.345 1.00 79.06 103 GLY A C 1
ATOM 726 O O . GLY A 1 103 ? 3.781 0.396 -3.399 1.00 79.06 103 GLY A O 1
ATOM 727 N N . VAL A 1 104 ? 1.723 0.058 -4.249 1.00 82.94 104 VAL A N 1
ATOM 728 C CA . VAL A 1 104 ? 1.140 -0.508 -3.026 1.00 82.94 104 VAL A CA 1
ATOM 729 C C . VAL A 1 104 ? 1.824 -1.832 -2.686 1.00 82.94 104 VAL A C 1
ATOM 731 O O . VAL A 1 104 ? 2.315 -1.997 -1.574 1.00 82.94 104 VAL A O 1
ATOM 734 N N . VAL A 1 105 ? 1.951 -2.741 -3.654 1.00 82.94 105 VAL A N 1
ATOM 735 C CA . VAL A 1 105 ? 2.629 -4.035 -3.473 1.00 82.94 105 VAL A CA 1
ATOM 736 C C . VAL A 1 105 ? 4.093 -3.859 -3.067 1.00 82.94 105 VAL A C 1
ATOM 738 O O . VAL A 1 105 ? 4.562 -4.538 -2.156 1.00 82.94 105 VAL A O 1
ATOM 741 N N . ALA A 1 106 ? 4.817 -2.922 -3.684 1.00 80.19 106 ALA A N 1
ATOM 742 C CA . ALA A 1 106 ? 6.189 -2.616 -3.293 1.00 80.19 106 ALA A CA 1
ATOM 743 C C . ALA A 1 106 ? 6.271 -2.110 -1.841 1.00 80.19 106 ALA A C 1
ATOM 745 O O . ALA A 1 106 ? 7.162 -2.527 -1.105 1.00 80.19 106 ALA A O 1
ATOM 746 N N . ALA A 1 107 ? 5.321 -1.277 -1.398 1.00 84.38 107 ALA A N 1
ATOM 747 C CA . ALA A 1 107 ? 5.247 -0.838 -0.005 1.00 84.38 107 ALA A CA 1
ATOM 748 C C . ALA A 1 107 ? 4.979 -2.008 0.959 1.00 84.38 107 ALA A C 1
ATOM 750 O O . ALA A 1 107 ? 5.627 -2.093 2.000 1.00 84.38 107 ALA A O 1
ATOM 751 N N . PHE A 1 108 ? 4.101 -2.951 0.596 1.00 86.06 108 PHE A N 1
ATOM 752 C CA . PHE A 1 108 ? 3.923 -4.203 1.343 1.00 86.06 108 PHE A CA 1
ATOM 753 C C . PHE A 1 108 ? 5.203 -5.032 1.398 1.00 86.06 108 PHE A C 1
ATOM 755 O O . PHE A 1 108 ? 5.565 -5.524 2.464 1.00 86.06 108 PHE A O 1
ATOM 762 N N . ALA A 1 109 ? 5.908 -5.182 0.278 1.00 81.94 109 ALA A N 1
ATOM 763 C CA . ALA A 1 109 ? 7.150 -5.942 0.236 1.00 81.94 109 ALA A CA 1
ATOM 764 C C . ALA A 1 109 ? 8.234 -5.322 1.125 1.00 81.94 109 ALA A C 1
ATOM 766 O O . ALA A 1 109 ? 9.026 -6.052 1.709 1.00 81.94 109 ALA A O 1
ATOM 767 N N . ASP A 1 110 ? 8.259 -4.001 1.258 1.00 81.94 110 ASP A N 1
ATOM 768 C CA . ASP A 1 110 ? 9.269 -3.302 2.048 1.00 81.94 110 ASP A CA 1
ATOM 769 C C . ASP A 1 110 ? 8.915 -3.248 3.546 1.00 81.94 110 ASP A C 1
ATOM 771 O O . ASP A 1 110 ? 9.780 -3.445 4.394 1.00 81.94 110 ASP A O 1
ATOM 775 N N . GLN A 1 111 ? 7.637 -3.038 3.885 1.00 83.75 111 GLN A N 1
ATOM 776 C CA . GLN A 1 111 ? 7.208 -2.717 5.257 1.00 83.75 111 GLN A CA 1
ATOM 777 C C . GLN A 1 111 ? 6.548 -3.890 6.002 1.00 83.75 111 GLN A C 1
ATOM 779 O O . GLN A 1 111 ? 6.465 -3.866 7.237 1.00 83.75 111 GLN A O 1
ATOM 784 N N . ALA A 1 112 ? 6.076 -4.921 5.290 1.00 79.75 112 ALA A N 1
ATOM 785 C CA . ALA A 1 112 ? 5.399 -6.068 5.891 1.00 79.75 112 ALA A CA 1
ATOM 786 C C . ALA A 1 112 ? 6.325 -7.288 6.068 1.00 79.75 112 ALA A C 1
ATOM 788 O O . ALA A 1 112 ? 7.099 -7.692 5.186 1.00 79.75 112 ALA A O 1
ATOM 789 N N . SER A 1 113 ? 6.191 -7.936 7.223 1.00 64.12 113 SER A N 1
ATOM 790 C CA . SER A 1 113 ? 6.660 -9.300 7.461 1.00 64.12 113 SER A CA 1
ATOM 791 C C . SER A 1 113 ? 5.592 -10.278 6.953 1.00 64.12 113 SER A C 1
ATOM 793 O O . SER A 1 113 ? 4.422 -10.159 7.316 1.00 64.12 113 SER A O 1
ATOM 795 N N . VAL A 1 114 ? 5.988 -11.190 6.058 1.00 56.91 114 VAL A N 1
ATOM 796 C CA . VAL A 1 114 ? 5.115 -12.230 5.472 1.00 56.91 114 VAL A CA 1
ATOM 797 C C . VAL A 1 114 ? 5.126 -13.464 6.350 1.00 56.91 114 VAL A C 1
ATOM 799 O O . VAL A 1 114 ? 6.236 -13.799 6.815 1.00 56.91 114 VAL A O 1
#

Foldseek 3Di:
DDDDPDDPDDPPVLLVVLLVQLLVQQVVCVVVVVDRSQQVSLVSSCVSPVCNLVVLQVPDPVGDDDADDPDCRLVVQVVVCVVCVVVVDDDQGLNVPPPDSSSSSSSCSVRPDD

Sequence (114 aa):
MATTTTTPRRRDIRLTLAMAAAKATSGVIRRAGRGGGTAAPGLVADRLDDALLGKLVARLPGGAVVIAGTNGKTTVSRMVADVLEAGGARVLHNRSGSNLVRGVVAAFADQASV